Protein AF-A0A7X8VBQ5-F1 (afdb_monomer_lite)

Structure (mmCIF, N/CA/C/O backbone):
data_AF-A0A7X8VBQ5-F1
#
_entry.id   AF-A0A7X8VBQ5-F1
#
loop_
_atom_site.group_PDB
_atom_site.id
_atom_site.type_symbol
_atom_site.label_atom_id
_atom_site.label_alt_id
_atom_site.label_comp_id
_atom_site.label_asym_id
_atom_site.label_entity_id
_atom_site.label_seq_id
_atom_site.pdbx_PDB_ins_code
_atom_site.Cartn_x
_atom_site.Cartn_y
_atom_site.Cartn_z
_atom_site.occupancy
_atom_site.B_iso_or_equiv
_atom_site.auth_seq_id
_atom_site.auth_comp_id
_atom_site.auth_asym_id
_atom_site.auth_atom_id
_atom_site.pdbx_PDB_model_num
ATOM 1 N N . MET A 1 1 ? -12.086 -20.166 8.796 1.00 68.25 1 MET A N 1
ATOM 2 C CA . MET A 1 1 ? -11.184 -19.032 9.075 1.00 68.25 1 MET A CA 1
ATOM 3 C C . MET A 1 1 ? -10.405 -18.800 7.805 1.00 68.25 1 MET A C 1
ATOM 5 O O . MET A 1 1 ? -9.757 -19.736 7.351 1.00 68.25 1 MET A O 1
ATOM 9 N N . HIS A 1 2 ? -10.597 -17.643 7.181 1.00 90.50 2 HIS A N 1
ATOM 10 C CA . HIS A 1 2 ? -10.088 -17.348 5.848 1.00 90.50 2 HIS A CA 1
ATOM 11 C C . HIS A 1 2 ? -8.944 -16.338 5.946 1.00 90.50 2 HIS A C 1
ATOM 13 O O . HIS A 1 2 ? -8.982 -15.422 6.769 1.00 90.50 2 HIS A O 1
ATOM 19 N N . THR A 1 3 ? -7.914 -16.545 5.135 1.00 94.75 3 THR A N 1
ATOM 20 C CA . THR A 1 3 ? -6.705 -15.722 5.112 1.00 94.75 3 THR A CA 1
ATOM 21 C C . THR A 1 3 ? -6.283 -15.573 3.665 1.00 94.75 3 THR A C 1
ATOM 23 O O . THR A 1 3 ? -6.133 -16.578 2.969 1.00 94.75 3 THR A O 1
ATOM 26 N N . VAL A 1 4 ? -6.043 -14.338 3.236 1.00 97.75 4 VAL A N 1
ATOM 27 C CA . VAL A 1 4 ? -5.504 -14.040 1.906 1.00 97.75 4 VAL A CA 1
ATOM 28 C C . VAL A 1 4 ? -4.336 -13.085 2.044 1.00 97.75 4 VA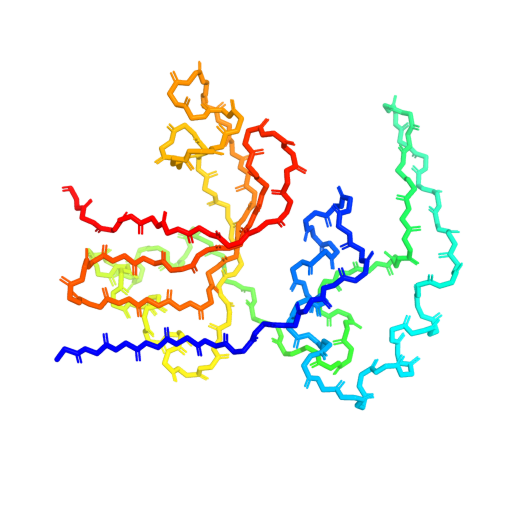L A C 1
ATOM 30 O O . VAL A 1 4 ? -4.404 -12.108 2.786 1.00 97.75 4 VAL A O 1
ATOM 33 N N . HIS A 1 5 ? -3.269 -13.375 1.308 1.00 97.00 5 HIS A N 1
ATOM 34 C CA . HIS A 1 5 ? -2.124 -12.497 1.130 1.00 97.00 5 HIS A CA 1
ATOM 35 C C . HIS A 1 5 ? -1.757 -12.479 -0.347 1.00 97.00 5 HIS A C 1
ATOM 37 O O . HIS A 1 5 ? -1.321 -13.489 -0.900 1.00 97.00 5 HIS A O 1
ATOM 43 N N . LEU A 1 6 ? -1.946 -11.326 -0.973 1.00 97.94 6 LEU A N 1
ATOM 44 C CA . LEU A 1 6 ? -1.540 -11.083 -2.344 1.00 97.94 6 LEU A CA 1
ATOM 45 C C . LEU A 1 6 ? -0.017 -10.874 -2.409 1.00 97.94 6 LEU A C 1
ATOM 47 O O . LEU A 1 6 ? 0.574 -10.349 -1.458 1.00 97.94 6 LEU A O 1
ATOM 51 N N . PRO A 1 7 ? 0.641 -11.309 -3.493 1.00 97.00 7 PRO A N 1
ATOM 52 C CA . PRO A 1 7 ? 2.094 -11.263 -3.595 1.00 97.00 7 PRO A CA 1
ATOM 53 C C . PRO A 1 7 ? 2.618 -9.822 -3.646 1.00 97.00 7 PRO A C 1
ATOM 55 O O . PRO A 1 7 ? 2.137 -8.985 -4.401 1.00 97.00 7 PRO A O 1
ATOM 58 N N . ILE A 1 8 ? 3.654 -9.519 -2.870 1.00 96.81 8 ILE A N 1
ATOM 59 C CA . ILE A 1 8 ? 4.332 -8.221 -2.923 1.00 96.81 8 ILE A CA 1
ATOM 60 C C . ILE A 1 8 ? 5.827 -8.428 -3.140 1.00 96.81 8 ILE A C 1
ATOM 62 O O . ILE A 1 8 ? 6.485 -9.154 -2.396 1.00 96.81 8 ILE A O 1
ATOM 66 N N . ALA A 1 9 ? 6.364 -7.764 -4.153 1.00 96.38 9 ALA A N 1
ATOM 67 C CA . ALA A 1 9 ? 7.783 -7.749 -4.440 1.00 96.38 9 ALA A CA 1
ATOM 68 C C . ALA A 1 9 ? 8.495 -6.651 -3.644 1.00 96.38 9 ALA A C 1
ATOM 70 O O . ALA A 1 9 ? 7.914 -5.625 -3.265 1.00 96.38 9 ALA A O 1
ATOM 71 N N . GLU A 1 10 ? 9.795 -6.838 -3.427 1.00 94.50 10 GLU A N 1
ATOM 72 C CA . GLU A 1 10 ? 10.641 -5.744 -2.973 1.00 94.50 10 GLU A CA 1
ATOM 73 C C . GLU A 1 10 ? 10.780 -4.700 -4.089 1.00 94.50 10 GLU A C 1
ATOM 75 O O . GLU A 1 10 ? 11.128 -5.019 -5.224 1.00 94.50 10 GLU A O 1
ATOM 80 N N . THR A 1 11 ? 10.527 -3.434 -3.757 1.00 93.31 11 THR A N 1
ATOM 81 C CA . THR A 1 11 ? 10.716 -2.319 -4.689 1.00 93.31 11 THR A CA 1
ATOM 82 C C . THR A 1 11 ? 12.063 -1.626 -4.465 1.00 93.31 11 THR A C 1
ATOM 84 O O . THR A 1 11 ? 12.408 -1.322 -3.317 1.00 93.31 11 THR A O 1
ATOM 87 N N . PRO A 1 12 ? 12.820 -1.304 -5.530 1.00 91.19 12 PRO A N 1
ATOM 88 C CA . PRO A 1 12 ? 14.037 -0.502 -5.423 1.00 91.19 12 PRO A CA 1
ATOM 89 C C . PRO A 1 12 ? 13.747 0.981 -5.124 1.00 91.19 12 PRO A C 1
ATOM 91 O O . PRO A 1 12 ? 14.638 1.699 -4.673 1.00 91.19 12 PRO A O 1
ATOM 94 N N . ILE A 1 13 ? 12.509 1.452 -5.331 1.00 90.56 13 ILE A N 1
ATOM 95 C CA . ILE A 1 13 ? 12.105 2.846 -5.108 1.00 90.56 13 ILE A CA 1
ATOM 96 C C . ILE A 1 13 ? 11.234 2.930 -3.850 1.00 90.56 13 ILE A C 1
ATOM 98 O O . ILE A 1 13 ? 10.051 2.601 -3.871 1.00 90.56 13 ILE A O 1
ATOM 102 N N . LYS A 1 14 ? 11.831 3.400 -2.745 1.00 89.88 14 LYS A N 1
ATOM 103 C CA . LYS A 1 14 ? 11.213 3.467 -1.402 1.00 89.88 14 LYS A CA 1
ATOM 104 C C . LYS A 1 14 ? 11.147 4.889 -0.828 1.00 89.88 14 LYS A C 1
ATOM 106 O O . LYS A 1 14 ? 11.056 5.055 0.379 1.00 89.88 14 LYS A O 1
ATOM 111 N N . ALA A 1 15 ? 11.301 5.929 -1.645 1.00 84.94 15 ALA A N 1
ATOM 112 C CA . ALA A 1 15 ? 11.262 7.309 -1.144 1.00 84.94 15 ALA A CA 1
ATOM 113 C C . ALA A 1 15 ? 9.831 7.865 -1.080 1.00 84.94 15 ALA A C 1
ATOM 115 O O . ALA A 1 15 ? 9.503 8.644 -0.188 1.00 84.94 15 ALA A O 1
ATOM 116 N N . LEU A 1 16 ? 8.986 7.465 -2.035 1.00 85.56 16 LEU A N 1
ATOM 117 C CA . LEU A 1 16 ? 7.624 7.962 -2.212 1.00 85.56 16 LEU A CA 1
ATOM 118 C C . LEU A 1 16 ? 6.671 6.769 -2.328 1.00 85.56 16 LEU A C 1
ATOM 120 O O . LEU A 1 16 ? 6.807 5.947 -3.231 1.00 85.56 16 LEU A O 1
ATOM 124 N N . GLN A 1 17 ? 5.703 6.671 -1.418 1.00 88.50 17 GLN A N 1
ATOM 125 C CA . GLN A 1 17 ? 4.707 5.587 -1.380 1.00 88.50 17 GLN A CA 1
ATOM 126 C C . GLN A 1 17 ? 3.928 5.390 -2.676 1.00 88.50 17 GLN A C 1
ATOM 128 O O . GLN A 1 17 ? 3.775 4.254 -3.112 1.00 88.50 17 GLN A O 1
ATOM 133 N N . TYR A 1 18 ? 3.499 6.475 -3.323 1.00 86.44 18 TYR A N 1
ATOM 134 C CA . TYR A 1 18 ? 2.721 6.387 -4.557 1.00 86.44 18 TYR A CA 1
ATOM 135 C C . TYR A 1 18 ? 3.516 5.762 -5.719 1.00 86.44 18 TYR A C 1
ATOM 137 O O . TYR A 1 18 ? 2.908 5.255 -6.654 1.00 86.44 18 TYR A O 1
ATOM 145 N N . LEU A 1 19 ? 4.856 5.750 -5.644 1.00 89.56 19 LEU A N 1
ATOM 146 C CA . LEU A 1 19 ? 5.728 4.990 -6.548 1.00 89.56 19 LEU A CA 1
ATOM 147 C C . LEU A 1 19 ? 6.028 3.588 -6.005 1.00 89.56 19 LEU A C 1
ATOM 149 O O . LEU A 1 19 ? 6.071 2.625 -6.762 1.00 89.56 19 LEU A O 1
ATOM 153 N N . ALA A 1 20 ? 6.245 3.463 -4.696 1.00 92.75 20 ALA A N 1
ATOM 154 C CA . ALA A 1 20 ? 6.630 2.205 -4.066 1.00 92.75 20 ALA A CA 1
ATOM 155 C C . ALA A 1 20 ? 5.522 1.141 -4.153 1.00 92.75 20 ALA A C 1
ATOM 157 O O . ALA A 1 20 ? 5.795 0.002 -4.520 1.00 92.75 20 ALA A O 1
ATOM 158 N N . TYR A 1 21 ? 4.275 1.510 -3.847 1.00 94.00 21 TYR A N 1
ATOM 159 C CA . TYR A 1 21 ? 3.129 0.598 -3.828 1.00 94.00 21 TYR A CA 1
ATOM 160 C C . TYR A 1 21 ? 2.852 -0.098 -5.168 1.00 94.00 21 TYR A C 1
ATOM 162 O O . TYR A 1 21 ? 2.805 -1.328 -5.168 1.00 94.00 21 TYR A O 1
ATOM 170 N N . PRO A 1 22 ? 2.715 0.602 -6.313 1.00 92.69 22 PRO A N 1
ATOM 171 C CA . PRO A 1 22 ? 2.510 -0.081 -7.589 1.00 92.69 22 PRO A CA 1
ATOM 172 C C . PRO A 1 22 ? 3.696 -0.959 -7.983 1.00 92.69 22 PRO A C 1
ATOM 174 O O . PRO A 1 22 ? 3.491 -2.037 -8.530 1.00 92.69 22 PRO A O 1
ATOM 177 N N . LEU A 1 23 ? 4.929 -0.552 -7.667 1.00 94.00 23 LEU A N 1
ATOM 178 C CA . LEU A 1 23 ? 6.110 -1.373 -7.935 1.00 94.00 23 LEU A CA 1
ATOM 179 C C . LEU A 1 23 ? 6.126 -2.656 -7.104 1.00 94.00 23 LEU A C 1
ATOM 181 O O . LEU A 1 23 ? 6.504 -3.699 -7.628 1.00 94.00 23 LEU A O 1
ATOM 185 N N . CYS A 1 24 ? 5.652 -2.619 -5.856 1.00 95.88 24 CYS A N 1
ATOM 186 C CA . CYS A 1 24 ? 5.458 -3.833 -5.063 1.00 95.88 24 CYS A CA 1
ATOM 187 C C . CYS A 1 24 ? 4.468 -4.811 -5.706 1.00 95.88 24 CYS A C 1
ATOM 189 O O . CYS A 1 24 ? 4.567 -5.999 -5.437 1.00 95.88 24 CYS A O 1
ATOM 191 N N . VAL A 1 25 ? 3.535 -4.347 -6.542 1.00 95.69 25 VAL A N 1
ATOM 192 C CA . VAL A 1 25 ? 2.612 -5.221 -7.285 1.00 95.69 25 VAL A CA 1
ATOM 193 C C . VAL A 1 25 ? 3.247 -5.693 -8.595 1.00 95.69 25 VAL A C 1
ATOM 195 O O . VAL A 1 25 ? 3.291 -6.892 -8.861 1.00 95.69 25 VAL A O 1
ATOM 198 N N . LEU A 1 26 ? 3.778 -4.759 -9.389 1.00 94.50 26 LEU A N 1
ATOM 199 C CA . LEU A 1 26 ? 4.341 -4.995 -10.722 1.00 94.50 26 LEU A CA 1
ATOM 200 C C . LEU A 1 26 ? 5.558 -5.913 -10.714 1.00 94.50 26 LEU A C 1
ATOM 202 O O . LEU A 1 26 ? 5.658 -6.814 -11.537 1.00 94.50 26 LEU A O 1
ATOM 206 N N . LEU A 1 27 ? 6.490 -5.685 -9.788 1.00 95.12 27 LEU A N 1
ATOM 207 C CA . LEU A 1 27 ? 7.783 -6.371 -9.784 1.00 95.12 27 LEU A CA 1
ATOM 208 C C . LEU A 1 27 ? 7.698 -7.822 -9.290 1.00 95.12 27 LEU A C 1
ATOM 210 O O . LEU A 1 27 ? 8.721 -8.492 -9.202 1.00 95.12 27 LEU A O 1
ATOM 214 N N . ASN A 1 28 ? 6.490 -8.329 -9.012 1.00 95.88 28 ASN A N 1
ATOM 215 C CA . ASN A 1 28 ? 6.260 -9.771 -8.902 1.00 95.88 28 ASN A CA 1
ATOM 216 C C . ASN A 1 28 ? 6.365 -10.486 -10.261 1.00 95.88 28 ASN A C 1
ATOM 218 O O . ASN A 1 28 ? 6.480 -11.708 -10.283 1.00 95.88 28 ASN A O 1
ATOM 222 N N . TYR A 1 29 ? 6.302 -9.746 -11.372 1.00 94.94 29 TYR A N 1
ATOM 223 C CA . TYR A 1 29 ? 6.272 -10.279 -12.731 1.00 94.94 29 TYR A CA 1
ATOM 224 C C . TYR A 1 29 ? 7.477 -9.751 -13.516 1.00 94.94 29 TYR A C 1
ATOM 226 O O . TYR A 1 29 ? 7.609 -8.544 -13.739 1.00 94.94 29 TYR A O 1
ATOM 234 N N . GLU A 1 30 ? 8.373 -10.644 -13.939 1.00 94.50 30 GLU A N 1
ATOM 235 C CA . GLU A 1 30 ? 9.602 -10.273 -14.657 1.00 94.50 30 GLU A CA 1
ATOM 236 C C . GLU A 1 30 ? 9.308 -9.562 -15.987 1.00 94.50 30 GLU A C 1
ATOM 238 O O . GLU A 1 30 ? 10.069 -8.699 -16.426 1.00 94.50 30 GLU A O 1
ATOM 243 N N . GLU A 1 31 ? 8.157 -9.844 -16.595 1.00 94.50 31 GLU A N 1
ATOM 244 C CA . GLU A 1 31 ? 7.657 -9.212 -17.816 1.00 94.50 31 GLU A CA 1
ATOM 245 C C . GLU A 1 31 ? 7.440 -7.700 -17.654 1.00 94.50 31 GLU A C 1
ATOM 247 O O . GLU A 1 31 ? 7.458 -6.959 -18.639 1.00 94.50 31 GLU A O 1
ATOM 252 N N . CYS A 1 32 ? 7.283 -7.221 -16.415 1.00 94.44 32 CYS A N 1
ATOM 253 C CA . CYS A 1 32 ? 7.159 -5.799 -16.107 1.00 94.44 32 CYS A CA 1
ATOM 254 C C . CYS A 1 32 ? 8.519 -5.081 -16.037 1.00 94.44 32 CYS A C 1
ATOM 256 O O . CYS A 1 32 ? 8.556 -3.848 -16.105 1.00 94.44 32 CYS A O 1
ATOM 258 N N . LEU A 1 33 ? 9.644 -5.805 -15.932 1.00 93.56 33 LEU A N 1
ATOM 259 C CA . LEU A 1 33 ? 10.979 -5.210 -15.785 1.00 93.56 33 LEU A CA 1
ATOM 260 C C . LEU A 1 33 ? 11.376 -4.296 -16.952 1.00 93.56 33 LEU A C 1
ATOM 262 O O . LEU A 1 33 ? 11.885 -3.208 -16.680 1.00 93.56 33 LEU A O 1
ATOM 266 N N . PRO A 1 34 ? 11.125 -4.635 -18.234 1.00 93.62 34 PRO A N 1
ATOM 267 C CA . PRO A 1 34 ? 11.401 -3.716 -19.333 1.00 93.62 34 PRO A CA 1
ATOM 268 C C . PRO A 1 34 ? 10.651 -2.390 -19.192 1.00 93.62 34 PRO A C 1
ATOM 270 O O . PRO A 1 34 ? 11.229 -1.336 -19.448 1.00 93.62 34 PRO A O 1
ATOM 273 N N . TRP A 1 35 ? 9.387 -2.412 -18.754 1.00 91.94 35 TRP A N 1
ATOM 274 C CA . TRP A 1 35 ? 8.634 -1.180 -18.512 1.00 91.94 35 TRP A CA 1
ATOM 275 C C . TRP A 1 35 ? 9.232 -0.397 -17.340 1.00 91.94 35 TRP A C 1
ATOM 277 O O . TRP A 1 35 ? 9.477 0.799 -17.481 1.00 91.94 35 TRP A O 1
ATOM 287 N N . PHE A 1 36 ? 9.547 -1.065 -16.227 1.00 92.12 36 PHE A N 1
ATOM 288 C CA . PHE A 1 36 ? 10.196 -0.435 -15.077 1.00 92.12 36 PHE A CA 1
ATOM 289 C C . PHE A 1 36 ? 11.513 0.247 -15.474 1.00 92.12 36 PHE A C 1
ATOM 291 O O . PHE A 1 36 ? 11.682 1.444 -15.248 1.00 92.12 36 PHE A O 1
ATOM 298 N N . TYR A 1 37 ? 12.420 -0.472 -16.136 1.00 91.94 37 TYR A N 1
ATOM 299 C CA . TYR A 1 37 ? 13.704 0.091 -16.540 1.00 91.94 37 TYR A CA 1
ATOM 300 C C . TYR A 1 37 ? 13.550 1.245 -17.528 1.00 91.94 37 TYR A C 1
ATOM 302 O O . TYR A 1 37 ? 14.276 2.216 -17.404 1.00 91.94 37 TYR A O 1
ATOM 310 N N . ASN A 1 38 ? 12.593 1.212 -18.457 1.00 90.75 38 ASN A N 1
ATOM 311 C CA . ASN A 1 38 ? 12.402 2.338 -19.377 1.00 90.75 38 ASN A CA 1
ATOM 312 C C . ASN A 1 38 ? 11.806 3.588 -18.704 1.00 90.75 38 ASN A C 1
ATOM 314 O O . ASN A 1 38 ? 12.098 4.698 -19.139 1.00 90.75 38 ASN A O 1
ATOM 318 N N . ASN A 1 39 ? 11.001 3.430 -17.648 1.00 89.12 39 ASN A N 1
ATOM 319 C CA . ASN A 1 39 ? 10.256 4.537 -17.037 1.00 89.12 39 ASN A CA 1
ATOM 320 C C . ASN A 1 39 ? 10.888 5.088 -15.744 1.00 89.12 39 ASN A C 1
ATOM 322 O O . ASN A 1 39 ? 10.479 6.141 -15.275 1.00 89.12 39 ASN A O 1
ATOM 326 N N . TYR A 1 40 ? 11.897 4.420 -15.175 1.00 89.38 40 TYR A N 1
ATOM 327 C CA . TYR A 1 40 ? 12.594 4.868 -13.955 1.00 89.38 40 TYR A CA 1
ATOM 328 C C . TYR A 1 40 ? 14.053 5.309 -14.188 1.00 89.38 40 TYR A C 1
ATOM 330 O O . TYR A 1 40 ? 14.839 5.384 -13.243 1.00 89.38 40 TYR A O 1
ATOM 338 N N . ILE A 1 41 ? 14.428 5.624 -15.435 1.00 86.88 41 ILE A N 1
ATOM 339 C CA . ILE A 1 41 ? 15.741 6.212 -15.778 1.00 86.88 41 ILE A CA 1
ATOM 340 C C . ILE A 1 41 ? 15.682 7.741 -15.808 1.00 86.88 41 ILE A C 1
ATOM 342 O O . ILE A 1 41 ? 16.598 8.406 -15.320 1.00 86.88 41 ILE A O 1
ATOM 346 N N . GLN A 1 42 ? 14.637 8.303 -16.420 1.00 85.06 42 GLN A N 1
ATOM 347 C CA . GLN A 1 42 ? 14.515 9.744 -16.597 1.00 85.06 42 GLN A CA 1
ATOM 348 C C . GLN A 1 42 ? 13.944 10.384 -15.333 1.00 85.06 42 GLN A C 1
ATOM 350 O O . GLN A 1 42 ? 13.011 9.865 -14.728 1.00 85.06 42 GLN A O 1
ATOM 355 N N . LEU A 1 43 ? 14.522 11.517 -14.938 1.00 85.50 43 LEU A N 1
ATOM 356 C CA . LEU A 1 43 ? 13.954 12.360 -13.897 1.00 85.50 43 LEU A CA 1
ATOM 357 C C . LEU A 1 43 ? 13.053 13.404 -14.545 1.00 85.50 43 LEU A C 1
ATOM 359 O O . LEU A 1 43 ? 13.469 14.100 -15.474 1.00 85.50 43 LEU A O 1
ATOM 363 N N . ASP A 1 44 ? 11.848 13.524 -14.015 1.00 80.56 44 ASP A N 1
ATOM 364 C CA . ASP A 1 44 ? 10.944 14.631 -14.266 1.00 80.56 44 ASP A CA 1
ATOM 365 C C . ASP A 1 44 ? 10.992 15.618 -13.092 1.00 80.56 44 ASP A C 1
ATOM 367 O O . ASP A 1 44 ? 11.200 15.237 -11.936 1.00 80.56 44 ASP A O 1
ATOM 371 N N . PHE A 1 45 ? 10.831 16.905 -13.388 1.00 81.19 45 PHE A N 1
ATOM 372 C CA . PHE A 1 45 ? 10.801 17.964 -12.393 1.00 81.19 45 PHE A CA 1
ATOM 373 C C . PHE A 1 45 ? 9.622 18.896 -12.634 1.00 81.19 45 PHE A C 1
ATOM 375 O O . PHE A 1 45 ? 9.631 19.740 -13.532 1.00 81.19 45 PHE A O 1
ATOM 382 N N . ILE A 1 46 ? 8.632 18.804 -11.752 1.00 76.25 46 ILE A N 1
ATOM 383 C CA . ILE A 1 46 ? 7.448 19.653 -11.800 1.00 76.25 46 ILE A CA 1
ATOM 384 C C . ILE A 1 46 ? 7.685 20.851 -10.893 1.00 76.25 46 ILE A C 1
ATOM 386 O O . ILE A 1 46 ? 7.746 20.701 -9.673 1.00 76.25 46 ILE A O 1
ATOM 390 N N . VAL A 1 47 ? 7.786 22.056 -11.460 1.00 79.12 47 VAL A N 1
ATOM 391 C CA . VAL A 1 47 ? 7.910 23.286 -10.666 1.00 79.12 47 VAL A CA 1
ATOM 392 C C . VAL A 1 47 ? 6.570 23.619 -10.019 1.00 79.12 47 VAL A C 1
ATOM 394 O O . VAL A 1 47 ? 5.593 23.946 -10.690 1.00 79.12 47 VAL A O 1
ATOM 397 N N . THR A 1 48 ? 6.531 23.592 -8.690 1.00 73.62 48 THR A N 1
ATOM 398 C CA . THR A 1 48 ? 5.370 24.017 -7.902 1.00 73.62 48 THR A CA 1
ATOM 399 C C . THR A 1 48 ? 5.699 25.290 -7.129 1.00 73.62 48 THR A C 1
ATOM 401 O O . THR A 1 48 ? 6.865 25.586 -6.856 1.00 73.62 48 THR A O 1
ATOM 404 N N . LYS A 1 49 ? 4.667 26.034 -6.705 1.00 73.19 49 LYS A N 1
ATOM 405 C CA . LYS A 1 49 ? 4.828 27.233 -5.854 1.00 73.19 49 LYS A CA 1
ATOM 406 C C . LYS A 1 49 ? 5.588 26.959 -4.543 1.00 73.19 49 LYS A C 1
ATOM 408 O O . LYS A 1 49 ? 6.024 27.903 -3.897 1.00 73.19 49 LYS A O 1
ATOM 413 N N . SER A 1 50 ? 5.737 25.692 -4.155 1.00 73.88 50 SER A N 1
ATOM 414 C CA . SER A 1 50 ? 6.367 25.230 -2.918 1.00 73.88 50 SER A CA 1
ATOM 415 C C . SER A 1 50 ? 7.728 24.541 -3.113 1.00 73.88 50 SER A C 1
ATOM 417 O O . SER A 1 50 ? 8.168 23.852 -2.199 1.00 73.88 50 SER A O 1
ATOM 419 N N . GLY A 1 51 ? 8.401 24.698 -4.261 1.00 67.25 51 GLY A N 1
ATOM 420 C CA . GLY A 1 51 ? 9.782 24.208 -4.450 1.00 67.25 51 GLY A CA 1
ATOM 421 C C . GLY A 1 51 ? 9.956 22.999 -5.376 1.00 67.25 51 GLY A C 1
ATOM 422 O O . GLY A 1 51 ? 11.070 22.508 -5.518 1.00 67.25 51 GLY A O 1
ATOM 423 N N . GLY A 1 52 ? 8.888 22.573 -6.049 1.00 71.31 52 GLY A N 1
ATOM 424 C CA . GLY A 1 52 ? 8.915 21.532 -7.075 1.00 71.31 52 GLY A CA 1
ATOM 425 C C . GLY A 1 52 ? 9.020 20.093 -6.562 1.00 71.31 52 GLY A C 1
ATOM 426 O O . GLY A 1 52 ? 9.358 19.843 -5.408 1.00 71.31 52 GLY A O 1
ATOM 427 N N . LEU A 1 53 ? 8.659 19.140 -7.422 1.00 73.88 53 LEU A N 1
ATOM 428 C CA . LEU A 1 53 ? 8.684 17.701 -7.156 1.00 73.88 53 LEU A CA 1
ATOM 429 C C . LEU A 1 53 ? 9.574 17.024 -8.200 1.00 73.88 53 LEU A C 1
ATOM 431 O O . LEU A 1 53 ? 9.330 17.180 -9.393 1.00 73.88 53 LEU A O 1
ATOM 435 N N . VAL A 1 54 ? 10.581 16.275 -7.745 1.00 78.94 54 VAL A N 1
ATOM 436 C CA . VAL A 1 54 ? 11.351 15.362 -8.602 1.00 78.94 54 VAL A CA 1
ATOM 437 C C . VAL A 1 54 ? 10.616 14.025 -8.646 1.00 78.94 54 VAL A C 1
ATOM 439 O O . VAL A 1 54 ? 10.308 13.462 -7.594 1.00 78.94 54 VAL A O 1
ATOM 442 N N . ASN A 1 55 ? 10.344 13.526 -9.844 1.00 80.50 55 ASN A N 1
ATOM 443 C CA . ASN A 1 55 ? 9.644 12.271 -10.083 1.00 80.50 55 ASN A CA 1
ATOM 444 C C . ASN A 1 55 ? 10.365 11.457 -11.174 1.00 80.50 55 ASN A C 1
ATOM 446 O O . ASN A 1 55 ? 11.326 11.932 -11.771 1.00 80.50 55 ASN A O 1
ATOM 450 N N . PHE A 1 56 ? 9.928 10.222 -11.405 1.00 81.50 56 PHE A N 1
ATOM 451 C CA . PHE A 1 56 ? 10.420 9.367 -12.491 1.00 81.50 56 PHE A CA 1
ATOM 452 C C . PHE A 1 56 ? 9.401 9.238 -13.624 1.00 81.50 56 PHE A C 1
ATOM 454 O O . PHE A 1 56 ? 9.760 9.271 -14.795 1.00 81.50 56 PHE A O 1
ATOM 461 N N . ILE A 1 57 ? 8.121 9.122 -13.264 1.00 75.75 57 ILE A N 1
ATOM 462 C CA . ILE A 1 57 ? 7.024 8.924 -14.209 1.00 75.75 57 ILE A CA 1
ATOM 463 C C . ILE A 1 57 ? 6.043 10.077 -14.064 1.00 75.75 57 ILE A C 1
ATOM 465 O O . ILE A 1 57 ? 5.521 10.308 -12.971 1.00 75.75 57 ILE A O 1
ATOM 469 N N . ASP A 1 58 ? 5.777 10.762 -15.172 1.00 67.88 58 ASP A N 1
ATOM 470 C CA . ASP A 1 58 ? 4.649 11.678 -15.301 1.00 67.88 58 ASP A CA 1
ATOM 471 C C . ASP A 1 58 ? 3.420 10.862 -15.734 1.00 67.88 58 ASP A C 1
ATOM 473 O O . ASP A 1 58 ? 3.348 10.375 -16.863 1.00 67.88 58 ASP A O 1
ATOM 477 N N . GLY A 1 59 ? 2.511 10.587 -14.795 1.00 68.81 59 GLY A N 1
ATOM 478 C CA . GLY A 1 59 ? 1.340 9.744 -15.036 1.00 68.81 59 GLY A CA 1
ATOM 479 C C . GLY A 1 59 ? 0.661 9.245 -13.761 1.00 68.81 59 GLY A C 1
ATOM 480 O O . GLY A 1 59 ? 1.240 9.222 -12.672 1.00 68.81 59 GLY A O 1
ATOM 481 N N . TRP A 1 60 ? -0.598 8.841 -13.896 1.00 71.38 60 TRP A N 1
ATOM 482 C CA . TRP A 1 60 ? -1.369 8.182 -12.847 1.00 71.38 60 TRP A CA 1
ATOM 483 C C . TRP A 1 60 ? -1.117 6.672 -12.859 1.00 71.38 60 TRP A C 1
ATOM 485 O O . TRP A 1 60 ? -0.685 6.099 -13.854 1.00 71.38 60 TRP A O 1
ATOM 495 N N . LEU A 1 61 ? -1.462 5.984 -11.764 1.00 77.19 61 LEU A N 1
ATOM 496 C CA . LEU A 1 61 ? -1.386 4.516 -11.688 1.00 77.19 61 LEU A CA 1
ATOM 497 C C . LEU A 1 61 ? -2.096 3.806 -12.851 1.00 77.19 61 LEU A C 1
ATOM 499 O O . LEU A 1 61 ? -1.671 2.734 -13.266 1.00 77.19 61 LEU A O 1
ATOM 503 N N . SER A 1 62 ? -3.171 4.408 -13.368 1.00 80.94 62 SER A N 1
ATOM 504 C CA . SER A 1 62 ? -3.942 3.901 -14.507 1.00 80.94 62 SER A CA 1
ATOM 505 C C . SER A 1 62 ? -3.195 3.938 -15.838 1.00 80.94 62 SER A C 1
ATOM 507 O O . SER A 1 62 ? -3.627 3.279 -16.776 1.00 80.94 62 SER A O 1
ATOM 509 N N . ASP A 1 63 ? -2.105 4.700 -15.930 1.00 83.31 63 ASP A N 1
ATOM 510 C CA . ASP A 1 63 ? -1.311 4.831 -17.153 1.00 83.31 63 ASP A CA 1
ATOM 511 C C . ASP A 1 63 ? -0.243 3.729 -17.255 1.00 83.31 63 ASP A C 1
ATOM 513 O O . ASP A 1 63 ? 0.422 3.588 -18.282 1.00 83.31 63 ASP A O 1
ATOM 517 N N . VAL A 1 64 ? -0.081 2.914 -16.204 1.00 86.50 64 VAL A N 1
ATOM 518 C CA . VAL A 1 64 ? 0.830 1.769 -16.203 1.00 86.50 64 VAL A CA 1
ATOM 519 C C . VAL A 1 64 ? 0.191 0.600 -16.968 1.00 86.50 64 VAL A C 1
ATOM 521 O O . VAL A 1 64 ? -0.779 0.026 -16.476 1.00 86.50 64 VAL A O 1
ATOM 524 N N . PRO A 1 65 ? 0.745 0.157 -18.116 1.00 86.56 65 PRO A N 1
ATOM 525 C CA . PRO A 1 65 ? 0.097 -0.835 -18.987 1.00 86.56 65 PRO A CA 1
ATOM 526 C C . PRO A 1 65 ? -0.163 -2.195 -18.330 1.00 86.56 65 PRO A C 1
ATOM 528 O O . PRO A 1 65 ? -1.060 -2.927 -18.739 1.00 86.56 65 PRO A O 1
ATOM 531 N N . TRP A 1 66 ? 0.643 -2.538 -17.327 1.00 88.06 66 TRP A N 1
ATOM 532 C CA . TRP A 1 66 ? 0.600 -3.816 -16.620 1.00 88.06 66 TRP A CA 1
ATOM 533 C C . TRP A 1 66 ? -0.276 -3.786 -15.361 1.00 88.06 66 TRP A C 1
ATOM 535 O O . TRP A 1 66 ? -0.421 -4.810 -14.697 1.00 88.06 66 TRP A O 1
ATOM 545 N N . LEU A 1 67 ? -0.858 -2.632 -15.013 1.00 90.62 67 LEU A N 1
ATOM 546 C CA . LEU A 1 67 ? -1.777 -2.504 -13.886 1.00 90.62 67 LEU A CA 1
ATOM 547 C C . LEU A 1 67 ? -3.202 -2.311 -14.381 1.00 90.62 67 LEU A C 1
ATOM 549 O O . LEU A 1 67 ? -3.527 -1.339 -15.058 1.00 90.62 67 LEU A O 1
ATOM 553 N N . PHE A 1 68 ? -4.086 -3.200 -13.944 1.00 92.50 68 PHE A N 1
ATOM 554 C CA . PHE A 1 68 ? -5.512 -2.942 -14.029 1.00 92.50 68 PHE A CA 1
ATOM 555 C C . PHE A 1 68 ? -5.942 -2.133 -12.802 1.00 92.50 68 PHE A C 1
ATOM 557 O O . PHE A 1 68 ? -5.778 -2.575 -11.666 1.00 92.50 68 PHE A O 1
ATOM 564 N N . VAL A 1 69 ? -6.454 -0.920 -13.024 1.00 93.00 69 VAL A N 1
ATOM 565 C CA . VAL A 1 69 ? -6.790 0.027 -11.951 1.00 93.00 69 VAL A CA 1
ATOM 566 C C . VAL A 1 69 ? -8.261 0.406 -12.027 1.00 93.00 69 VAL A C 1
ATOM 568 O O . VAL A 1 69 ? -8.716 0.976 -13.017 1.00 93.00 69 VAL A O 1
ATOM 571 N N . GLN A 1 70 ? -8.994 0.159 -10.941 1.00 93.25 70 GLN A N 1
ATOM 572 C CA . GLN A 1 70 ? -10.363 0.632 -10.763 1.00 93.25 70 GLN A CA 1
ATOM 573 C C . GLN A 1 70 ? -10.410 1.724 -9.692 1.00 93.25 70 GLN A C 1
ATOM 575 O O . GLN A 1 70 ? -10.061 1.498 -8.536 1.00 93.25 70 GLN A O 1
ATOM 580 N N . GLN A 1 71 ? -10.880 2.916 -10.065 1.00 91.88 71 GLN A N 1
ATOM 581 C CA . GLN A 1 71 ? -11.046 4.027 -9.129 1.00 91.88 71 GLN A CA 1
ATOM 582 C C . GLN A 1 71 ? -12.501 4.133 -8.674 1.00 91.88 71 GLN A C 1
ATOM 584 O O . GLN A 1 71 ? -13.404 4.395 -9.469 1.00 91.88 71 GLN A O 1
ATOM 589 N N . LEU A 1 72 ? -12.727 3.952 -7.372 1.00 92.06 72 LEU A N 1
ATOM 590 C CA . LEU A 1 72 ? -14.046 4.043 -6.750 1.00 92.06 72 LEU A CA 1
ATOM 591 C C . LEU A 1 72 ? -14.165 5.344 -5.956 1.00 92.06 72 LEU A C 1
ATOM 593 O O . LEU A 1 72 ? -13.403 5.605 -5.023 1.00 92.06 72 LEU A O 1
ATOM 597 N N . GLN A 1 73 ? -15.151 6.175 -6.293 1.00 92.31 73 GLN A N 1
ATOM 598 C CA . GLN A 1 73 ? -15.387 7.410 -5.551 1.00 92.31 73 GLN A CA 1
ATOM 599 C C . GLN A 1 73 ? -16.015 7.106 -4.185 1.00 92.31 73 GLN A C 1
ATOM 601 O O . GLN A 1 73 ? -17.177 6.704 -4.108 1.00 92.31 73 GLN A O 1
ATOM 606 N N . LYS A 1 74 ? -15.272 7.374 -3.099 1.00 88.50 74 LYS A N 1
ATOM 607 C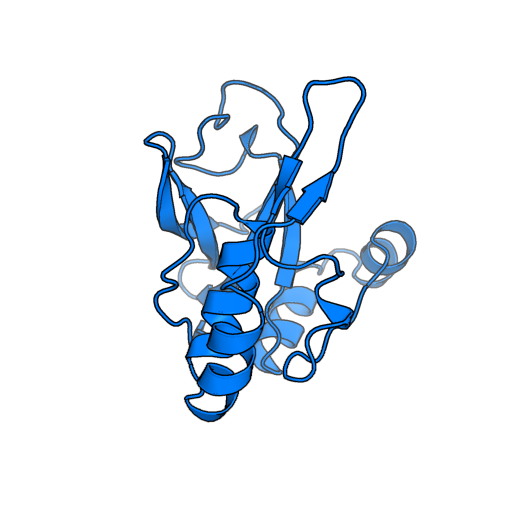 CA . LYS A 1 74 ? -15.691 7.118 -1.703 1.00 88.50 74 LYS A CA 1
ATOM 608 C C . LYS A 1 74 ? -17.106 7.620 -1.388 1.00 88.50 74 LYS A C 1
ATOM 610 O O . LYS A 1 74 ? -17.867 6.908 -0.742 1.00 88.50 74 LYS A O 1
ATOM 615 N N . LYS A 1 75 ? -17.474 8.809 -1.888 1.00 90.81 75 LYS A N 1
ATOM 616 C CA . LYS A 1 75 ? -18.803 9.424 -1.696 1.00 90.81 75 LYS A CA 1
ATOM 617 C C . LYS A 1 75 ? -19.954 8.507 -2.124 1.00 90.81 75 LYS A C 1
ATOM 619 O O . LYS A 1 75 ? -21.002 8.530 -1.492 1.00 90.81 75 LYS A O 1
ATOM 624 N N . TYR A 1 76 ? -19.766 7.739 -3.194 1.00 91.94 76 TYR A N 1
ATOM 625 C CA . TYR A 1 76 ? -20.787 6.840 -3.731 1.00 91.94 76 TYR A CA 1
ATOM 626 C C . TYR A 1 76 ? -20.567 5.395 -3.287 1.00 91.94 76 TYR A C 1
ATOM 628 O O . TYR A 1 76 ? -21.530 4.675 -3.065 1.00 91.94 76 TYR A O 1
ATOM 636 N N . PHE A 1 77 ? -19.313 4.985 -3.104 1.00 91.56 77 PHE A N 1
ATOM 637 C CA . PHE A 1 77 ? -18.962 3.626 -2.708 1.00 91.56 77 PHE A CA 1
ATOM 638 C C . PHE A 1 77 ? -19.309 3.307 -1.247 1.00 91.56 77 PHE A C 1
ATOM 640 O O . PHE A 1 77 ? -19.898 2.263 -0.978 1.00 91.56 77 PHE A O 1
ATOM 647 N N . LEU A 1 78 ? -18.990 4.198 -0.300 1.00 90.88 78 LEU A N 1
ATOM 648 C CA . LEU A 1 78 ? -19.197 3.922 1.127 1.00 90.88 78 LEU A CA 1
ATOM 649 C C . LEU A 1 78 ? -20.678 3.691 1.485 1.00 90.88 78 LEU A C 1
ATOM 651 O O . LEU A 1 78 ? -20.951 2.709 2.171 1.00 90.88 78 LEU A O 1
ATOM 655 N N . PRO A 1 79 ? -21.650 4.485 0.986 1.00 92.12 79 PRO A N 1
ATOM 656 C CA . PRO A 1 79 ? -23.066 4.200 1.227 1.00 92.12 79 PRO A CA 1
ATOM 657 C C . PRO A 1 79 ? -23.530 2.843 0.681 1.00 92.12 79 PRO A C 1
ATOM 659 O O . PRO A 1 79 ? -24.404 2.223 1.275 1.00 92.12 79 PRO A O 1
ATOM 662 N N . LEU A 1 80 ? -22.944 2.367 -0.426 1.00 90.25 80 LEU A N 1
ATOM 663 C CA . LEU A 1 80 ? -23.270 1.060 -1.010 1.00 90.25 80 LEU A CA 1
ATOM 664 C C . LEU A 1 80 ? -22.713 -0.110 -0.189 1.00 90.25 80 LEU A C 1
ATOM 666 O O . LEU A 1 80 ? -23.257 -1.209 -0.253 1.00 90.25 80 LEU A O 1
ATOM 670 N N . CYS A 1 81 ? -21.647 0.117 0.582 1.00 90.31 81 CYS A N 1
ATOM 671 C CA . CYS A 1 81 ? -21.087 -0.891 1.482 1.00 90.31 81 CYS A CA 1
ATOM 672 C C . CYS A 1 81 ? -21.944 -1.097 2.741 1.00 90.31 81 CYS A C 1
ATOM 674 O O . CYS A 1 81 ? -21.882 -2.164 3.352 1.00 90.31 81 CYS A O 1
ATOM 676 N N . GLY A 1 82 ? -22.735 -0.091 3.133 1.00 84.81 82 GLY A N 1
ATOM 677 C CA . GLY A 1 82 ? -23.493 -0.106 4.383 1.00 84.81 82 GLY A CA 1
ATOM 678 C C . GLY A 1 82 ? -22.580 -0.284 5.600 1.00 84.81 82 GLY A C 1
ATOM 679 O O . GLY A 1 82 ? -21.491 0.283 5.659 1.00 84.81 82 GLY A O 1
ATOM 680 N N . GLU A 1 83 ? -23.015 -1.100 6.560 1.00 80.56 83 GLU A N 1
ATOM 681 C CA . GLU A 1 83 ? -22.231 -1.443 7.758 1.00 80.56 83 GLU A CA 1
ATOM 682 C C . GLU A 1 83 ? -21.105 -2.455 7.477 1.00 80.56 83 GLU A C 1
ATOM 684 O O . GLU A 1 83 ? -20.300 -2.748 8.355 1.00 80.56 83 GLU A O 1
ATOM 689 N N . ASP A 1 84 ? -21.008 -2.972 6.248 1.00 88.31 84 ASP A N 1
ATOM 690 C CA . ASP A 1 84 ? -20.185 -4.137 5.928 1.00 88.31 84 ASP A CA 1
ATOM 691 C C . ASP A 1 84 ? -19.014 -3.817 4.987 1.00 88.31 84 ASP A C 1
ATOM 693 O O . ASP A 1 84 ? -18.681 -4.556 4.055 1.00 88.31 84 ASP A O 1
ATOM 697 N N . LEU A 1 85 ? -18.367 -2.675 5.232 1.00 91.44 85 LEU A N 1
ATOM 698 C CA . LEU A 1 85 ? -17.182 -2.243 4.486 1.00 91.44 85 LEU A CA 1
ATOM 699 C C . LEU A 1 85 ? -16.071 -3.302 4.522 1.00 91.44 85 LEU A C 1
ATOM 701 O O . LEU A 1 85 ? -15.407 -3.527 3.511 1.00 91.44 85 LEU A O 1
ATOM 705 N N . ASN A 1 86 ? -15.898 -3.980 5.661 1.00 92.75 86 ASN A N 1
ATOM 706 C CA . ASN A 1 86 ? -14.887 -5.021 5.807 1.00 92.75 86 ASN A CA 1
ATOM 707 C C . ASN A 1 86 ? -15.148 -6.210 4.878 1.00 92.75 86 ASN A C 1
ATOM 709 O O . ASN A 1 86 ? -14.222 -6.648 4.203 1.00 92.75 86 ASN A O 1
ATOM 713 N N . ARG A 1 87 ? -16.387 -6.712 4.766 1.00 93.81 87 ARG A N 1
ATOM 714 C CA . ARG A 1 87 ? -16.692 -7.772 3.791 1.00 93.81 87 ARG A CA 1
ATOM 715 C C . ARG A 1 87 ? -16.416 -7.321 2.363 1.00 93.81 87 ARG A C 1
ATOM 717 O O . ARG A 1 87 ? -15.841 -8.086 1.602 1.00 93.81 87 ARG A O 1
ATOM 724 N N . VAL A 1 88 ? -16.793 -6.095 1.995 1.00 94.81 88 VAL A N 1
ATOM 725 C CA . VAL A 1 88 ? -16.566 -5.598 0.627 1.00 94.81 88 VAL A CA 1
ATOM 726 C C . VAL A 1 88 ? -15.069 -5.501 0.310 1.00 94.81 88 VAL A C 1
ATOM 728 O O . VAL A 1 88 ? -14.648 -5.949 -0.753 1.00 94.81 88 VAL A O 1
ATOM 731 N N . ILE A 1 89 ? -14.253 -4.971 1.228 1.00 95.00 89 ILE A N 1
ATOM 732 C CA . ILE A 1 89 ? -12.789 -4.917 1.071 1.00 95.00 89 ILE A CA 1
ATOM 733 C C . ILE A 1 89 ? -12.199 -6.326 0.949 1.00 95.00 89 ILE A C 1
ATOM 735 O O . ILE A 1 89 ? -11.364 -6.560 0.079 1.00 95.00 89 ILE A O 1
ATOM 739 N N . LYS A 1 90 ? -12.645 -7.266 1.790 1.00 95.94 90 LYS A N 1
ATOM 740 C CA . LYS A 1 90 ? -12.189 -8.659 1.745 1.00 95.94 90 LYS A CA 1
ATOM 741 C C . LYS A 1 90 ? -12.522 -9.338 0.418 1.00 95.94 90 LYS A C 1
ATOM 743 O O . LYS A 1 90 ? -11.629 -9.937 -0.160 1.00 95.94 90 LYS A O 1
ATOM 748 N N . ASN A 1 91 ? -13.724 -9.131 -0.121 1.00 95.81 91 ASN A N 1
ATOM 749 C CA . ASN A 1 91 ? -14.099 -9.649 -1.439 1.00 95.81 91 ASN A CA 1
ATOM 750 C C . ASN A 1 91 ? -13.173 -9.134 -2.556 1.00 95.81 91 ASN A C 1
ATOM 752 O O . ASN A 1 91 ? -12.772 -9.905 -3.418 1.00 95.81 91 ASN A O 1
ATOM 756 N N . PHE A 1 92 ? -12.793 -7.849 -2.534 1.00 96.75 92 PHE A N 1
ATOM 757 C CA . PHE A 1 92 ? -11.811 -7.331 -3.494 1.00 96.75 92 PHE A CA 1
ATOM 758 C C . PHE A 1 92 ? -10.466 -8.055 -3.370 1.00 96.75 92 PHE A C 1
ATOM 760 O O . PHE A 1 92 ? -9.888 -8.456 -4.376 1.00 96.75 92 PHE A O 1
ATOM 767 N N . ILE A 1 93 ? -9.982 -8.249 -2.143 1.00 97.81 93 ILE A N 1
ATOM 768 C CA . ILE A 1 93 ? -8.717 -8.948 -1.889 1.00 97.81 93 ILE A CA 1
ATOM 769 C C . ILE A 1 93 ? -8.802 -10.421 -2.322 1.00 97.81 93 ILE A C 1
ATOM 771 O O . ILE A 1 93 ? -7.859 -10.916 -2.936 1.00 97.81 93 ILE A O 1
ATOM 775 N N . ASP A 1 94 ? -9.922 -11.098 -2.061 1.00 97.75 94 ASP A N 1
ATOM 776 C CA . ASP A 1 94 ? -10.193 -12.469 -2.519 1.00 97.75 94 ASP A CA 1
ATOM 777 C C . ASP A 1 94 ? -10.136 -12.582 -4.050 1.00 97.75 94 ASP A C 1
ATOM 779 O O . ASP A 1 94 ? -9.588 -13.548 -4.582 1.00 97.75 94 ASP A O 1
ATOM 783 N N . ASP A 1 95 ? -10.627 -11.560 -4.752 1.00 97.25 95 ASP A N 1
ATOM 784 C CA . ASP A 1 95 ? -10.611 -11.456 -6.214 1.00 97.25 95 ASP A CA 1
ATOM 785 C C . ASP A 1 95 ? -9.243 -11.016 -6.785 1.00 97.25 95 ASP A C 1
ATOM 787 O O . ASP A 1 95 ? -9.104 -10.809 -7.992 1.00 97.25 95 ASP A O 1
ATOM 791 N N . GLY A 1 96 ? -8.212 -10.870 -5.944 1.00 97.06 96 GLY A N 1
ATOM 792 C CA . GLY A 1 96 ? -6.853 -10.521 -6.371 1.00 97.06 96 GLY A CA 1
ATOM 793 C C . GLY A 1 96 ? -6.546 -9.022 -6.407 1.00 97.06 96 GLY A C 1
ATOM 794 O O . GLY A 1 96 ? -5.491 -8.626 -6.911 1.00 97.06 96 GLY A O 1
ATOM 795 N N . TRP A 1 97 ? -7.433 -8.173 -5.883 1.00 97.44 97 TRP A N 1
ATOM 796 C CA . TRP A 1 97 ? -7.254 -6.724 -5.895 1.00 97.44 97 TRP A CA 1
ATOM 797 C C . TRP A 1 97 ? -6.513 -6.200 -4.669 1.00 97.44 97 TRP A C 1
ATOM 799 O O . TRP A 1 97 ? -6.878 -6.450 -3.521 1.00 97.44 97 TRP A O 1
ATOM 809 N N . TYR A 1 98 ? -5.528 -5.345 -4.926 1.00 97.25 98 TYR A N 1
ATOM 810 C CA . TYR A 1 98 ? -4.904 -4.509 -3.906 1.00 97.25 98 TYR A CA 1
ATOM 811 C C . TYR A 1 98 ? -5.778 -3.281 -3.671 1.00 97.25 98 TYR A C 1
ATOM 813 O O . TYR A 1 98 ? -6.196 -2.613 -4.619 1.00 97.25 98 TYR A O 1
ATOM 821 N N . VAL A 1 99 ? -6.028 -2.940 -2.408 1.00 95.88 99 VAL A N 1
ATOM 822 C CA . VAL A 1 99 ? -6.828 -1.757 -2.069 1.00 95.88 99 VAL A CA 1
ATOM 823 C C . VAL A 1 99 ? -5.894 -0.615 -1.712 1.00 95.88 99 VAL A C 1
ATOM 825 O O . VAL A 1 99 ? -5.277 -0.620 -0.650 1.00 95.88 99 VAL A O 1
ATOM 828 N N . TYR A 1 100 ? -5.814 0.382 -2.590 1.00 94.44 100 TYR A N 1
ATOM 829 C CA . TYR A 1 100 ? -5.070 1.618 -2.363 1.00 94.44 100 TYR A CA 1
ATOM 830 C C . TYR A 1 100 ? -6.035 2.760 -2.024 1.00 94.44 100 TYR A C 1
ATOM 832 O O . TYR A 1 100 ? -6.959 3.056 -2.783 1.00 94.44 100 TYR A O 1
ATOM 840 N N . SER A 1 101 ? -5.875 3.376 -0.853 1.00 92.12 101 SER A N 1
ATOM 841 C CA . SER A 1 101 ? -6.793 4.405 -0.354 1.00 92.12 101 SER A CA 1
ATOM 842 C C . SER A 1 101 ? -6.088 5.333 0.636 1.00 92.12 101 SER A C 1
ATOM 844 O O . SER A 1 101 ? -4.878 5.279 0.802 1.00 92.12 101 SER A O 1
ATOM 846 N N . TRP A 1 102 ? -6.861 6.188 1.303 1.00 92.44 102 TRP A N 1
ATOM 847 C CA . TRP A 1 102 ? -6.402 7.102 2.351 1.00 92.44 102 TRP A CA 1
ATOM 848 C C . TRP A 1 102 ? -7.041 6.770 3.692 1.00 92.44 102 TRP A C 1
ATOM 850 O O . TRP A 1 102 ? -8.257 6.541 3.739 1.00 92.44 102 TRP A O 1
ATOM 860 N N . VAL A 1 103 ? -6.225 6.796 4.743 1.00 92.00 103 VAL A N 1
ATOM 861 C CA . VAL A 1 103 ? -6.577 6.575 6.148 1.00 92.00 103 VAL A CA 1
ATOM 862 C C . VAL A 1 103 ? -6.003 7.703 7.000 1.00 92.00 103 VAL A C 1
ATOM 864 O O . VAL A 1 103 ? -5.032 8.358 6.626 1.00 92.00 103 VAL A O 1
ATOM 867 N N . ASP A 1 104 ? -6.606 7.939 8.158 1.00 95.06 104 ASP A N 1
ATOM 868 C CA . ASP A 1 104 ? -6.032 8.830 9.154 1.00 95.06 104 ASP A CA 1
ATOM 869 C C . ASP A 1 104 ? -4.986 8.086 9.996 1.00 95.06 104 ASP A C 1
ATOM 871 O O . ASP A 1 104 ? -5.315 7.205 10.795 1.00 95.06 104 ASP A O 1
ATOM 875 N N . GLU A 1 105 ? -3.713 8.446 9.824 1.00 95.44 105 GLU A N 1
ATOM 876 C CA . GLU A 1 105 ? -2.587 7.824 10.525 1.00 95.44 105 GLU A CA 1
ATOM 877 C C . GLU A 1 105 ? -2.651 7.966 12.046 1.00 95.44 105 GLU A C 1
ATOM 879 O O . GLU A 1 105 ? -1.965 7.219 12.746 1.00 95.44 105 GLU A O 1
ATOM 884 N N . TYR A 1 106 ? -3.480 8.866 12.581 1.00 96.62 106 TYR A N 1
ATOM 885 C CA . TYR A 1 106 ? -3.725 8.948 14.018 1.00 96.62 106 TYR A CA 1
ATOM 886 C C . TYR A 1 106 ? -4.127 7.590 14.622 1.00 96.62 106 TYR A C 1
ATOM 888 O O . TYR A 1 106 ? -3.725 7.274 15.747 1.00 96.62 106 TYR A O 1
ATOM 896 N N . TYR A 1 107 ? -4.862 6.775 13.856 1.00 95.00 107 TYR A N 1
ATOM 897 C CA . TYR A 1 107 ? -5.368 5.462 14.265 1.00 95.00 107 TYR A CA 1
ATOM 898 C C . TYR A 1 107 ? -4.495 4.287 13.815 1.00 95.00 107 TYR A C 1
ATOM 900 O O . TYR A 1 107 ? -4.784 3.152 14.177 1.00 95.00 107 TYR A O 1
ATOM 908 N N . VAL A 1 108 ? -3.433 4.524 13.041 1.00 94.69 108 VAL A N 1
ATOM 909 C CA . VAL A 1 108 ? -2.607 3.450 12.476 1.00 94.69 108 VAL A CA 1
ATOM 910 C C . VAL A 1 108 ? -1.341 3.278 13.319 1.00 94.69 108 VAL A C 1
ATOM 912 O O . VAL A 1 108 ? -0.480 4.163 13.301 1.00 94.69 108 VAL A O 1
ATOM 915 N N . PRO A 1 109 ? -1.175 2.158 14.048 1.00 93.88 109 PRO A N 1
ATOM 916 C CA . PRO A 1 109 ? -0.005 1.944 14.889 1.00 93.88 109 PRO A CA 1
ATOM 917 C C . PRO A 1 109 ? 1.308 2.045 14.113 1.00 93.88 109 PRO A C 1
ATOM 919 O O . PRO A 1 109 ? 1.390 1.733 12.926 1.00 93.88 109 PRO A O 1
ATOM 922 N N . ASN A 1 110 ? 2.367 2.462 14.811 1.00 94.19 110 ASN A N 1
ATOM 923 C CA . ASN A 1 110 ? 3.719 2.589 14.259 1.00 94.19 110 ASN A CA 1
ATOM 924 C C . ASN A 1 110 ? 3.860 3.587 13.087 1.00 94.19 110 ASN A C 1
ATOM 926 O O . ASN A 1 110 ? 4.883 3.578 12.404 1.00 94.19 110 ASN A O 1
ATOM 930 N N . ARG A 1 111 ? 2.888 4.482 12.868 1.00 94.62 111 ARG A N 1
ATOM 931 C CA . ARG A 1 111 ? 3.022 5.615 11.936 1.00 94.62 111 ARG A CA 1
ATOM 932 C C . ARG A 1 111 ? 3.582 6.864 12.621 1.00 94.62 111 ARG A C 1
ATOM 934 O O . ARG A 1 111 ? 3.422 7.017 13.836 1.00 94.62 111 ARG A O 1
ATOM 941 N N . PRO A 1 112 ? 4.217 7.792 11.878 1.00 94.38 112 PRO A N 1
ATOM 942 C CA . PRO A 1 112 ? 4.711 9.048 12.440 1.00 94.38 112 PRO A CA 1
ATOM 943 C C . PRO A 1 112 ? 3.646 9.850 13.204 1.00 94.38 112 PRO A C 1
ATOM 945 O O . PRO A 1 112 ? 3.976 10.452 14.231 1.00 94.38 112 PRO A O 1
ATOM 948 N N . ALA A 1 113 ? 2.396 9.845 12.725 1.00 96.19 113 ALA A N 1
ATOM 949 C CA . ALA A 1 113 ? 1.284 10.605 13.298 1.00 96.19 113 ALA A CA 1
ATOM 950 C C . ALA A 1 113 ? 0.433 9.840 14.334 1.00 96.19 113 ALA A C 1
ATOM 952 O O . ALA A 1 113 ? -0.420 10.459 14.977 1.00 96.19 113 ALA A O 1
ATOM 953 N N . TYR A 1 114 ? 0.700 8.545 14.550 1.00 96.12 114 TYR A N 1
ATOM 954 C CA . TYR A 1 114 ? -0.065 7.686 15.460 1.00 96.12 114 TYR A CA 1
ATOM 955 C C . TYR A 1 114 ? -0.209 8.308 16.849 1.00 96.12 114 TYR A C 1
ATOM 957 O O . TYR A 1 114 ? 0.797 8.600 17.500 1.00 96.12 114 TYR A O 1
ATOM 965 N N . GLN A 1 115 ? -1.456 8.522 17.284 1.00 96.81 115 GLN A N 1
ATOM 966 C CA . GLN A 1 115 ? -1.812 9.131 18.573 1.00 96.81 115 GLN A CA 1
ATOM 967 C C . GLN A 1 115 ? -1.171 10.510 18.846 1.00 96.81 115 GLN A C 1
ATOM 969 O O . GLN A 1 115 ? -1.079 10.942 19.993 1.00 96.81 115 GLN A O 1
ATOM 974 N N . LYS A 1 116 ? -0.719 11.225 17.805 1.00 97.31 116 LYS A N 1
ATOM 975 C CA . LYS A 1 116 ? -0.077 12.549 17.929 1.00 97.31 116 LYS A CA 1
ATOM 976 C C . LYS A 1 116 ? -0.848 13.648 17.217 1.00 97.31 116 LYS A C 1
ATOM 978 O O . LYS A 1 116 ? -0.989 14.739 17.758 1.00 97.31 116 LYS A O 1
ATOM 983 N N . LYS A 1 117 ? -1.301 13.389 15.990 1.00 97.62 117 LYS A N 1
ATOM 984 C CA . LYS A 1 117 ? -2.083 14.337 15.188 1.00 97.62 117 LYS A CA 1
ATOM 985 C C . LYS A 1 117 ? -2.911 13.600 14.144 1.00 97.62 117 LYS A C 1
ATOM 987 O O . LYS A 1 117 ? -2.466 12.575 13.640 1.00 97.62 117 LYS A O 1
ATOM 992 N N . HIS A 1 118 ? -4.060 14.162 13.788 1.00 97.81 118 HIS A N 1
ATOM 993 C CA . HIS A 1 118 ? -4.807 13.723 12.615 1.00 97.81 118 HIS A CA 1
ATOM 994 C C . HIS A 1 118 ? -3.991 14.012 11.356 1.00 97.81 118 HIS A C 1
ATOM 996 O O . HIS A 1 118 ? -3.512 15.133 11.154 1.00 97.81 118 HIS A O 1
ATOM 1002 N N . PHE A 1 119 ? -3.789 12.987 10.537 1.00 96.06 119 PHE A N 1
ATOM 1003 C CA . PHE A 1 119 ? -3.006 13.090 9.316 1.00 96.06 119 PHE A CA 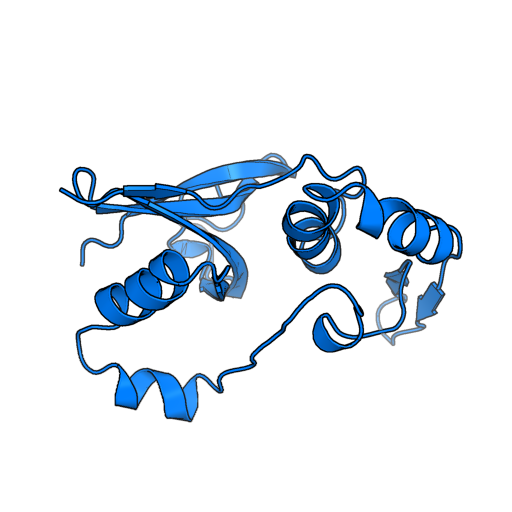1
ATOM 1004 C C . PHE A 1 119 ? -3.523 12.089 8.290 1.00 96.06 119 PHE A C 1
ATOM 1006 O O . PHE A 1 119 ? -3.273 10.890 8.385 1.00 96.06 119 PHE A O 1
ATOM 1013 N N . MET A 1 120 ? -4.262 12.606 7.307 1.00 95.19 120 MET A N 1
ATOM 1014 C CA . MET A 1 120 ? -4.758 11.811 6.192 1.00 95.19 120 MET A CA 1
ATOM 1015 C C . MET A 1 120 ? -3.594 11.446 5.277 1.00 95.19 120 MET A C 1
ATOM 1017 O O . MET A 1 120 ? -2.933 12.326 4.724 1.00 95.19 120 MET A O 1
ATOM 1021 N N . HIS A 1 121 ? -3.366 10.154 5.106 1.00 92.44 121 HIS A N 1
ATOM 1022 C CA . HIS A 1 121 ? -2.250 9.637 4.342 1.00 92.44 121 HIS A CA 1
ATOM 1023 C C . HIS A 1 121 ? -2.666 8.388 3.582 1.00 92.44 121 HIS A C 1
ATOM 1025 O O . HIS A 1 121 ? -3.609 7.695 3.972 1.00 92.44 121 HIS A O 1
ATOM 1031 N N . ASP A 1 122 ? -2.005 8.135 2.461 1.00 91.69 122 ASP A N 1
ATOM 1032 C CA . ASP A 1 122 ? -2.331 6.977 1.649 1.00 91.69 122 ASP A CA 1
ATOM 1033 C C . ASP A 1 122 ? -1.752 5.674 2.247 1.00 91.69 122 ASP A C 1
ATOM 1035 O O . ASP A 1 122 ? -0.813 5.673 3.048 1.00 91.69 122 ASP A O 1
ATOM 1039 N N . PHE A 1 123 ? -2.381 4.549 1.920 1.00 92.75 123 PHE A N 1
ATOM 1040 C CA . PHE A 1 123 ? -2.006 3.216 2.383 1.00 92.75 123 PHE A CA 1
ATOM 1041 C C . PHE A 1 123 ? -2.467 2.167 1.375 1.00 92.75 123 PHE A C 1
ATOM 1043 O O . PHE A 1 123 ? -3.469 2.364 0.683 1.00 92.75 123 PHE A O 1
ATOM 1050 N N . MET A 1 124 ? -1.773 1.030 1.335 1.00 96.19 124 MET A N 1
ATOM 1051 C CA . MET A 1 124 ? -2.160 -0.111 0.508 1.00 96.19 124 MET A CA 1
ATOM 1052 C C . MET A 1 124 ? -2.439 -1.340 1.373 1.00 96.19 124 MET A C 1
ATOM 1054 O O . MET A 1 124 ? -1.598 -1.726 2.187 1.00 96.19 124 MET A O 1
ATOM 1058 N N . LEU A 1 125 ? -3.604 -1.958 1.176 1.00 97.19 125 LEU A N 1
ATOM 1059 C CA . LEU A 1 125 ? -3.945 -3.286 1.680 1.00 97.19 125 LEU A CA 1
ATOM 1060 C C . LEU A 1 125 ? -3.604 -4.332 0.627 1.00 97.19 125 LEU A C 1
ATOM 1062 O O . LEU A 1 125 ? -3.896 -4.143 -0.554 1.00 97.19 125 LEU A O 1
ATOM 1066 N N . TYR A 1 126 ? -3.047 -5.450 1.075 1.00 98.00 126 TYR A N 1
ATOM 1067 C CA . TYR A 1 126 ? -2.730 -6.584 0.203 1.00 98.00 126 TYR A CA 1
ATOM 1068 C C . TYR A 1 126 ? -3.167 -7.930 0.795 1.00 98.00 126 TYR A C 1
ATOM 1070 O O . TYR A 1 126 ? -2.891 -8.978 0.226 1.00 98.00 126 TYR A O 1
ATOM 1078 N N . GLY A 1 127 ? -3.822 -7.932 1.955 1.00 97.88 127 GLY A N 1
ATOM 1079 C CA . GLY A 1 127 ? -4.221 -9.169 2.610 1.00 97.88 127 GLY A CA 1
ATOM 1080 C C . GLY A 1 127 ? -4.985 -8.948 3.903 1.00 97.88 127 GLY A C 1
ATOM 1081 O O . GLY A 1 127 ? -5.064 -7.825 4.407 1.00 97.88 127 GLY A O 1
ATOM 1082 N N . TYR A 1 128 ? -5.511 -10.033 4.458 1.00 97.31 128 TYR A N 1
ATOM 1083 C CA . TYR A 1 128 ? -6.167 -10.068 5.761 1.00 97.31 128 TYR A CA 1
ATOM 1084 C C . TYR A 1 128 ? -6.096 -11.458 6.396 1.00 97.31 128 TYR A C 1
ATOM 1086 O O . TYR A 1 128 ? -5.879 -12.461 5.713 1.00 97.31 128 TYR A O 1
ATOM 1094 N N . MET A 1 129 ? -6.323 -11.508 7.707 1.00 95.69 129 MET A N 1
ATOM 1095 C CA . MET A 1 129 ? -6.415 -12.737 8.488 1.00 95.69 129 MET A CA 1
ATOM 1096 C C . MET A 1 129 ? -7.629 -12.675 9.418 1.00 95.69 129 MET A C 1
ATOM 1098 O O . MET A 1 129 ? -7.614 -11.944 10.407 1.00 95.69 129 MET A O 1
ATOM 1102 N N . ASP A 1 130 ? -8.671 -13.466 9.128 1.00 93.00 130 ASP A N 1
ATOM 1103 C CA . ASP A 1 130 ? -9.917 -13.438 9.914 1.00 93.00 130 ASP A CA 1
ATOM 1104 C C . ASP A 1 130 ? -9.728 -13.904 11.363 1.00 93.00 130 ASP A C 1
ATOM 1106 O O . ASP A 1 130 ? -10.478 -13.481 12.233 1.00 93.00 130 ASP A O 1
ATOM 1110 N N . ALA A 1 131 ? -8.750 -14.776 11.634 1.00 91.88 131 ALA A N 1
ATOM 1111 C CA . ALA A 1 131 ? -8.501 -15.276 12.989 1.00 91.88 131 ALA A CA 1
ATOM 1112 C C . ALA A 1 131 ? -8.060 -14.161 13.954 1.00 91.88 131 ALA A C 1
ATOM 1114 O O . ALA A 1 131 ? -8.474 -14.153 15.113 1.00 91.88 131 ALA A O 1
ATOM 1115 N N . ASP A 1 132 ? -7.264 -13.216 13.450 1.00 89.69 132 ASP A N 1
ATOM 1116 C CA . ASP A 1 132 ? -6.733 -12.090 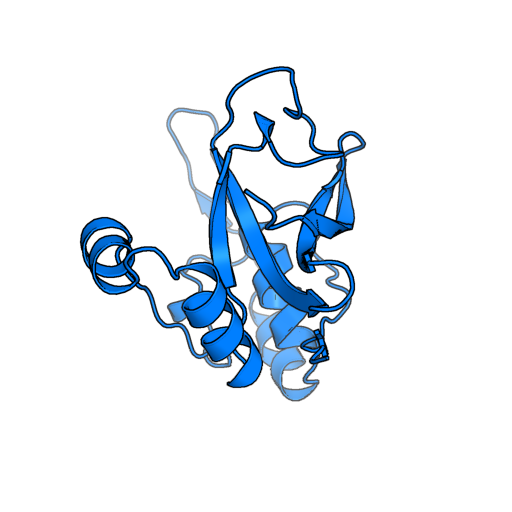14.224 1.00 89.69 132 ASP A CA 1
ATOM 1117 C C . ASP A 1 132 ? -7.576 -10.814 14.040 1.00 89.69 132 ASP A C 1
ATOM 1119 O O . ASP A 1 132 ? -7.450 -9.859 14.806 1.00 89.69 132 ASP A O 1
ATOM 1123 N N . GLU A 1 133 ? -8.467 -10.811 13.045 1.00 93.81 133 GLU A N 1
ATOM 1124 C CA . GLU A 1 133 ? -9.227 -9.649 12.583 1.00 93.81 133 GLU A CA 1
ATOM 1125 C C . GLU A 1 133 ? -8.317 -8.473 12.194 1.00 93.81 133 GLU A C 1
ATOM 1127 O O . GLU A 1 133 ? -8.496 -7.325 12.622 1.00 93.81 133 GLU A O 1
ATOM 1132 N N . GLU A 1 134 ? -7.309 -8.788 11.376 1.00 96.25 134 GLU A N 1
ATOM 1133 C CA . GLU A 1 134 ? -6.274 -7.854 10.942 1.00 96.25 134 GLU A CA 1
ATOM 1134 C C . GLU A 1 134 ? -6.136 -7.794 9.419 1.00 96.25 134 GLU A C 1
ATOM 1136 O O . GLU A 1 134 ? -6.120 -8.817 8.732 1.00 96.25 134 GLU A O 1
ATOM 1141 N N . TYR A 1 135 ? -5.951 -6.584 8.894 1.00 97.00 135 TYR A N 1
ATOM 1142 C CA . TYR A 1 135 ? -5.458 -6.359 7.541 1.00 97.00 135 TYR A CA 1
ATOM 1143 C C . TYR A 1 135 ? -3.934 -6.313 7.515 1.00 97.00 135 TYR A C 1
ATOM 1145 O O . TYR A 1 135 ? -3.295 -5.791 8.430 1.00 97.00 135 TYR A O 1
ATOM 1153 N N . SER A 1 136 ? -3.362 -6.778 6.409 1.00 97.12 136 SER A N 1
ATOM 1154 C CA . SER A 1 136 ? -1.953 -6.591 6.072 1.00 97.12 136 SER A CA 1
ATOM 1155 C C . SER A 1 136 ? -1.788 -5.367 5.186 1.00 97.12 136 SER A C 1
ATOM 1157 O O . SER A 1 136 ? -2.412 -5.262 4.127 1.00 97.12 136 SER A O 1
ATOM 1159 N N . ILE A 1 137 ? -0.953 -4.432 5.639 1.00 96.38 137 ILE A N 1
ATOM 1160 C CA . ILE A 1 137 ? -0.805 -3.108 5.035 1.00 96.38 137 ILE A CA 1
ATOM 1161 C C . ILE A 1 137 ? 0.657 -2.817 4.713 1.00 96.38 137 ILE A C 1
ATOM 1163 O O . ILE A 1 137 ? 1.554 -3.256 5.431 1.00 96.38 137 ILE A O 1
ATOM 1167 N N . LEU A 1 138 ? 0.902 -2.035 3.668 1.00 95.25 138 LEU A N 1
ATOM 1168 C CA . LEU A 1 138 ? 2.212 -1.465 3.348 1.00 95.25 138 LEU A CA 1
ATOM 1169 C C . LEU A 1 138 ? 2.251 0.020 3.719 1.00 95.25 138 LEU A C 1
ATOM 1171 O O . LEU A 1 138 ? 1.246 0.720 3.612 1.00 95.25 138 LEU A O 1
ATOM 1175 N N . GLY A 1 139 ? 3.412 0.495 4.175 1.00 93.31 139 GLY A N 1
ATOM 1176 C CA . GLY A 1 139 ? 3.650 1.916 4.432 1.00 93.31 139 GLY A CA 1
ATOM 1177 C C . GLY A 1 139 ? 4.949 2.185 5.188 1.00 93.31 139 GLY A C 1
ATOM 1178 O O . GLY A 1 139 ? 5.766 1.290 5.397 1.00 93.31 139 GLY A O 1
ATOM 1179 N N . TYR A 1 140 ? 5.126 3.422 5.651 1.00 92.62 140 TYR A N 1
ATOM 1180 C CA . TYR A 1 140 ? 6.330 3.842 6.373 1.00 92.62 140 TYR A CA 1
ATOM 1181 C C . TYR A 1 140 ? 6.125 3.810 7.880 1.00 92.62 140 TYR A C 1
ATOM 1183 O O . TYR A 1 140 ? 5.102 4.263 8.400 1.00 92.62 140 TYR A O 1
ATOM 1191 N N . THR A 1 141 ? 7.094 3.262 8.602 1.00 93.25 141 THR A N 1
ATOM 1192 C CA . THR A 1 141 ? 7.097 3.340 10.063 1.00 93.25 141 THR A CA 1
ATOM 1193 C C . THR A 1 141 ? 7.411 4.761 10.534 1.00 93.25 141 THR A C 1
ATOM 1195 O O . THR A 1 141 ? 7.859 5.616 9.764 1.00 93.25 141 THR A O 1
ATOM 1198 N N . LYS A 1 142 ? 7.253 5.015 11.836 1.00 92.50 142 LYS A N 1
ATOM 1199 C CA . LYS A 1 142 ? 7.725 6.244 12.496 1.00 92.50 142 LYS A CA 1
ATOM 1200 C C . LYS A 1 142 ? 9.207 6.552 12.218 1.00 92.50 142 LYS A C 1
ATOM 1202 O O . LYS A 1 142 ? 9.583 7.720 12.186 1.00 92.50 142 LYS A O 1
ATOM 1207 N N . ASP A 1 143 ? 10.007 5.515 11.963 1.00 93.06 143 ASP A N 1
ATOM 1208 C CA . ASP A 1 143 ? 11.442 5.589 11.668 1.00 93.06 143 ASP A CA 1
ATOM 1209 C C . ASP A 1 143 ? 11.718 5.685 10.155 1.00 93.06 143 ASP A C 1
ATOM 1211 O O . ASP A 1 143 ? 12.841 5.483 9.702 1.00 93.06 143 ASP A O 1
ATOM 1215 N N . ARG A 1 144 ? 10.685 5.986 9.353 1.00 89.75 144 ARG A N 1
ATOM 1216 C CA . ARG A 1 144 ? 10.731 6.123 7.886 1.00 89.75 144 ARG A CA 1
ATOM 1217 C C . ARG A 1 144 ? 11.197 4.862 7.156 1.00 89.75 144 ARG A C 1
ATOM 1219 O O . ARG A 1 144 ? 11.687 4.936 6.034 1.00 89.75 144 ARG A O 1
ATOM 1226 N N . THR A 1 145 ? 11.010 3.696 7.767 1.00 93.25 145 THR A N 1
ATOM 1227 C CA . THR A 1 145 ? 11.292 2.414 7.117 1.00 93.25 145 THR A CA 1
ATOM 1228 C C . THR A 1 145 ? 10.066 1.967 6.332 1.00 93.25 145 THR A C 1
ATOM 1230 O O . THR A 1 145 ? 8.991 1.825 6.913 1.00 93.25 145 THR A O 1
ATOM 1233 N N . PHE A 1 146 ? 10.222 1.745 5.027 1.00 93.88 146 PHE A N 1
ATOM 1234 C CA . PHE A 1 146 ? 9.180 1.152 4.190 1.00 93.88 146 PHE A CA 1
ATOM 1235 C C . PHE A 1 146 ? 9.048 -0.337 4.509 1.00 93.88 146 PHE A C 1
ATOM 1237 O O . PHE A 1 146 ? 10.007 -1.090 4.333 1.00 93.88 146 PHE A O 1
ATOM 1244 N N . THR A 1 147 ? 7.893 -0.756 5.020 1.00 94.06 147 THR A N 1
ATOM 1245 C CA . THR A 1 147 ? 7.676 -2.139 5.452 1.00 94.06 147 THR A CA 1
ATOM 1246 C C . THR A 1 147 ? 6.195 -2.504 5.483 1.00 94.06 147 THR A C 1
ATOM 1248 O O . THR A 1 147 ? 5.307 -1.651 5.384 1.00 94.06 147 THR A O 1
ATOM 1251 N N . THR A 1 148 ? 5.930 -3.794 5.653 1.00 94.62 148 THR A N 1
ATOM 1252 C CA . THR A 1 148 ? 4.602 -4.317 5.949 1.00 94.62 148 THR A CA 1
ATOM 1253 C C . THR A 1 148 ? 4.291 -4.183 7.434 1.00 94.62 148 THR A C 1
ATOM 1255 O O . THR A 1 148 ? 5.148 -4.414 8.287 1.00 94.62 148 THR A O 1
ATOM 1258 N N . SER A 1 149 ? 3.042 -3.893 7.763 1.00 94.81 149 SER A N 1
ATOM 1259 C CA . SER A 1 149 ? 2.521 -3.958 9.125 1.00 94.81 149 SER A CA 1
ATOM 1260 C C . SER A 1 149 ? 1.107 -4.527 9.114 1.00 94.81 149 SER A C 1
ATOM 1262 O O . SER A 1 149 ? 0.532 -4.763 8.052 1.00 94.81 149 SER A O 1
ATOM 1264 N N . LYS A 1 150 ? 0.537 -4.731 10.298 1.00 94.69 150 LYS A N 1
ATOM 1265 C CA . LYS A 1 150 ? -0.853 -5.147 10.453 1.00 94.69 150 LYS A CA 1
ATOM 1266 C C . LYS A 1 150 ? -1.6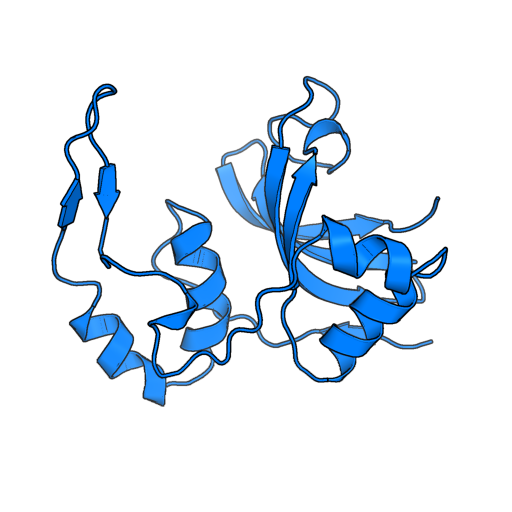87 -4.051 11.107 1.00 94.69 150 LYS A C 1
ATOM 1268 O O . LYS A 1 150 ? -1.144 -3.223 11.840 1.00 94.69 150 LYS A O 1
ATOM 1273 N N . ILE A 1 151 ? -2.985 -4.035 10.826 1.00 94.44 151 ILE A N 1
ATOM 1274 C CA . ILE A 1 151 ? -3.951 -3.154 11.489 1.00 94.44 151 ILE A CA 1
ATOM 1275 C C . ILE A 1 151 ? -5.244 -3.915 11.765 1.00 94.44 151 ILE A C 1
ATOM 1277 O O . ILE A 1 151 ? -5.759 -4.592 10.877 1.00 94.44 151 ILE A O 1
ATOM 1281 N N . SER A 1 152 ? -5.763 -3.799 12.986 1.00 93.19 152 SER A N 1
ATOM 1282 C CA . SER A 1 152 ? -7.040 -4.419 13.336 1.00 93.19 152 SER A CA 1
ATOM 1283 C C . SER A 1 152 ? -8.204 -3.689 12.673 1.00 93.19 152 SER A C 1
ATOM 1285 O O . SER A 1 1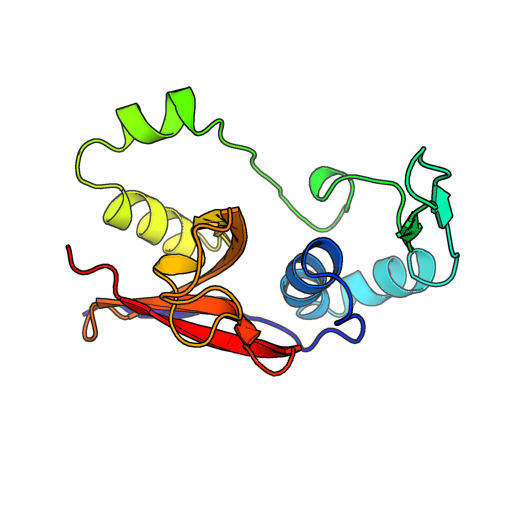52 ? -8.192 -2.464 12.552 1.00 93.19 152 SER A O 1
ATOM 1287 N N . TYR A 1 153 ? -9.215 -4.453 12.268 1.00 89.50 153 TYR A N 1
ATOM 1288 C CA . TYR A 1 153 ? -10.495 -3.938 11.786 1.00 89.50 153 TYR A CA 1
ATOM 1289 C C . TYR A 1 153 ? -11.656 -4.201 12.754 1.00 89.50 153 TYR A C 1
ATOM 1291 O O . TYR A 1 153 ? -12.821 -4.122 12.352 1.00 89.50 153 TYR A O 1
ATOM 1299 N N . LYS A 1 154 ? -11.339 -4.485 14.025 1.00 83.56 154 LYS A N 1
ATOM 1300 C CA . LYS A 1 154 ? -12.308 -4.487 15.127 1.00 83.56 154 LYS A CA 1
ATOM 1301 C C . LYS A 1 154 ? -12.803 -3.066 15.387 1.00 83.56 154 LYS A C 1
ATOM 1303 O O . LYS A 1 154 ? -11.996 -2.139 15.444 1.00 83.56 154 LYS A O 1
ATOM 1308 N N . GLY A 1 155 ? -14.124 -2.930 15.502 1.00 61.56 155 GLY A N 1
ATOM 1309 C CA . GLY A 1 155 ? -14.796 -1.684 15.887 1.00 61.56 155 GLY A CA 1
ATOM 1310 C C . GLY A 1 155 ? -14.557 -1.305 17.340 1.00 61.56 155 GLY A C 1
ATOM 1311 O O . GLY A 1 155 ? -14.344 -2.224 18.163 1.00 61.56 155 GLY A O 1
#

pLDDT: mean 90.58, std 7.47, range [61.56, 98.0]

Foldseek 3Di:
DDKFFFQFDADPDQPDPQVRVVCRNQVVDVVCVVVVVVQQPDWDWDDDPVGIDIDRHDDHPVVRPPDDDDDDDCVPPVVVCPPNVVVVVQVCLVVNDKDKDWDFCCQPPQALCPVPDGDIDIKIFRMDDPVQQKTWIWDAGNVRDTDIDIDHPDD

Radius of gyration: 16.55 Å; chains: 1; bounding box: 39×46×38 Å

Sequence (155 aa):
MHTVHLPIAETPIKALQYLAYPLCVLLNYEECLPWFYNNYIQLDFIVTKSGGLVNFIDGWLSDVPWLFVQQLQKKYFLPLCGEDLNRVIKNFIDDGWYVYSWVDEYYVPNRPAYQKKHFMHDFMLYGYMDADEEYSILGYTKDRTFTTSKISYKG

Secondary structure (DSSP, 8-state):
--EEE---PPPS--S-HHHHHHHHHHTTSGGGHHHHHHHSSSPEEE--TTS-EEES--S-GGG-TT-------HHHHHHHHTT-HHHHHHHHHHTT--EEEEEEGGGSTTSTTTTT---EEEEEEEEEETTTTEEEEEEE-TT--EEEEEEE---